Protein AF-A0AA41MU58-F1 (afdb_monomer)

Sequence (86 aa):
MIQLFAEHFFGGAEMITLTVMAYDHYVVICKPLHYSSIMNWRLCGILVEVAWTGGFLHSIILVLFTCQLPFCGPNVIDHFLCDLYP

Solvent-accessible surface area (backbone atoms only — not comparable to full-atom values): 5014 Å² total; per-residue (Å²): 102,69,64,65,41,50,55,40,25,51,54,37,25,48,54,43,47,51,50,50,53,51,49,49,53,49,42,46,72,76,38,55,90,52,32,73,77,62,70,33,75,67,51,54,52,50,52,52,50,48,20,50,52,49,7,50,51,52,23,49,51,54,50,50,52,61,69,67,50,84,75,88,66,85,94,70,83,88,65,93,80,71,84,80,72,138

Mean predicted aligned error: 10.77 Å

Foldseek 3Di:
DVVLLVVQLVVQLVVLVVVVVVVLVVCCVPPVPCSPVCDDPVVVVVSNVCS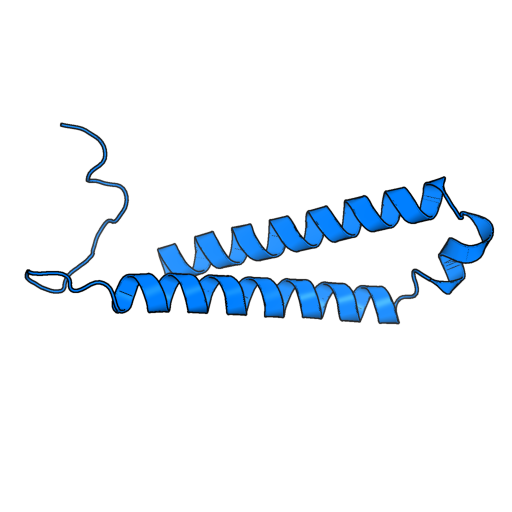NVRSNVRSVVVVVVVVPPDDDDDPDCPDPPPPPDD

Nearest PDB structures (foldseek):
  8uy0-assembly1_A  TM=8.200E-01  e=8.193E-04  synthetic construct
  8j46-assembly1_A  TM=8.870E-01  e=1.159E-01  Homo sapiens
  7xtb-assembly1_R  TM=8.060E-01  e=1.848E-01  Homo sapiens
  7ul3-assembly1_A  TM=8.483E-01  e=1.192E+00  Homo sapiens
  8yut-assembly1_R  TM=8.247E-01  e=1.792E+00  Homo sapiens

Structure (mmCIF, N/CA/C/O backbone):
data_AF-A0AA41MU58-F1
#
_entry.id   AF-A0AA41MU58-F1
#
loop_
_atom_site.group_PDB
_atom_site.id
_atom_site.type_symbol
_atom_site.label_atom_id
_atom_site.label_alt_id
_atom_site.label_comp_id
_atom_site.label_asym_id
_atom_site.label_entity_id
_atom_site.label_seq_id
_atom_site.pdbx_PDB_ins_code
_atom_site.Cartn_x
_atom_site.Cartn_y
_atom_site.Cartn_z
_atom_site.occupancy
_atom_site.B_iso_or_equiv
_atom_site.auth_seq_id
_atom_site.auth_comp_id
_atom_site.auth_asym_id
_atom_site.auth_atom_id
_atom_site.pdbx_PDB_model_num
ATOM 1 N N . MET A 1 1 ? 14.774 1.316 -14.464 1.00 61.62 1 MET A N 1
ATOM 2 C CA . MET A 1 1 ? 13.729 0.312 -14.130 1.00 61.62 1 MET A CA 1
ATOM 3 C C . MET A 1 1 ? 13.654 -0.022 -12.642 1.00 61.62 1 MET A C 1
ATOM 5 O O . MET A 1 1 ? 12.559 0.015 -12.105 1.00 61.62 1 MET A O 1
ATOM 9 N N . ILE A 1 2 ? 14.771 -0.318 -11.959 1.00 69.50 2 ILE A N 1
ATOM 10 C CA . ILE A 1 2 ? 14.755 -0.653 -10.516 1.00 69.50 2 ILE A CA 1
ATOM 11 C C . ILE A 1 2 ? 14.259 0.520 -9.653 1.00 69.50 2 ILE A C 1
ATOM 13 O O . ILE A 1 2 ? 13.481 0.294 -8.735 1.00 69.50 2 ILE A O 1
ATOM 17 N N . GLN A 1 3 ? 14.648 1.759 -9.979 1.00 72.88 3 GLN A N 1
ATOM 18 C CA . GLN A 1 3 ? 14.192 2.962 -9.270 1.00 72.88 3 GLN A CA 1
ATOM 19 C C . GLN A 1 3 ? 12.664 3.138 -9.359 1.00 72.88 3 GLN A C 1
ATOM 21 O O . GLN A 1 3 ? 12.005 3.100 -8.326 1.00 72.88 3 GLN A O 1
ATOM 26 N N . LEU A 1 4 ? 12.110 3.150 -10.582 1.00 72.94 4 LEU A N 1
ATOM 27 C CA . LEU A 1 4 ? 10.660 3.185 -10.841 1.00 72.94 4 LEU A CA 1
ATOM 28 C C . LEU A 1 4 ? 9.885 2.063 -10.154 1.00 72.94 4 LEU A C 1
ATOM 30 O O . LEU A 1 4 ? 8.779 2.271 -9.664 1.00 72.94 4 LEU A O 1
ATOM 34 N N . PHE A 1 5 ? 10.452 0.863 -10.121 1.00 73.62 5 PHE A N 1
ATOM 35 C CA . PHE A 1 5 ? 9.835 -0.249 -9.419 1.00 73.62 5 PHE A CA 1
ATOM 36 C C . PHE A 1 5 ? 9.818 -0.015 -7.902 1.00 73.62 5 PHE A C 1
ATOM 38 O O . PHE A 1 5 ? 8.788 -0.232 -7.267 1.00 73.62 5 PHE A O 1
ATOM 45 N N . ALA A 1 6 ? 10.931 0.454 -7.330 1.00 76.19 6 ALA A N 1
ATOM 46 C CA . ALA A 1 6 ? 11.066 0.702 -5.899 1.00 76.19 6 ALA A CA 1
ATOM 47 C C . ALA A 1 6 ? 10.169 1.851 -5.412 1.00 76.19 6 ALA A C 1
ATOM 49 O O . ALA A 1 6 ? 9.512 1.696 -4.387 1.00 76.19 6 ALA A O 1
ATOM 50 N N . GLU A 1 7 ? 10.086 2.963 -6.147 1.00 79.75 7 GLU A N 1
ATOM 51 C CA . GLU A 1 7 ? 9.228 4.104 -5.787 1.00 79.75 7 GLU A CA 1
ATOM 52 C C . GLU A 1 7 ? 7.734 3.742 -5.836 1.00 79.75 7 GLU A C 1
ATOM 54 O O . GLU A 1 7 ? 7.003 4.025 -4.888 1.00 79.75 7 GLU A O 1
ATOM 59 N N . HIS A 1 8 ? 7.282 3.020 -6.870 1.00 80.81 8 HIS A N 1
ATOM 60 C CA . HIS A 1 8 ? 5.892 2.558 -6.954 1.00 80.81 8 HIS A CA 1
ATOM 61 C C . HIS A 1 8 ? 5.576 1.476 -5.923 1.00 80.81 8 HIS A C 1
ATOM 63 O O . HIS A 1 8 ? 4.456 1.419 -5.414 1.00 80.81 8 HIS A O 1
ATOM 69 N N . PHE A 1 9 ? 6.555 0.624 -5.606 1.00 80.38 9 PHE A N 1
ATOM 70 C CA . PHE A 1 9 ? 6.387 -0.431 -4.614 1.00 80.38 9 PHE A CA 1
ATOM 71 C C . PHE A 1 9 ? 6.239 0.161 -3.220 1.00 80.38 9 PHE A C 1
ATOM 73 O O . PHE A 1 9 ? 5.306 -0.189 -2.499 1.00 80.38 9 PHE A O 1
ATOM 80 N N . PHE A 1 10 ? 7.126 1.095 -2.876 1.00 80.19 10 PHE A N 1
ATOM 81 C CA . PHE A 1 10 ? 7.092 1.788 -1.602 1.00 80.19 10 PHE A CA 1
ATOM 82 C C . PHE A 1 10 ? 5.804 2.607 -1.469 1.00 80.19 10 PHE A C 1
ATOM 84 O O . PHE A 1 10 ? 5.051 2.384 -0.527 1.00 80.19 10 PHE A O 1
ATOM 91 N N . GLY A 1 11 ? 5.457 3.413 -2.479 1.00 84.06 11 GLY A N 1
ATOM 92 C CA . GLY A 1 11 ? 4.210 4.181 -2.473 1.00 84.06 11 GLY A CA 1
ATOM 93 C C . GLY A 1 11 ? 2.953 3.303 -2.407 1.00 84.06 11 GLY A C 1
ATOM 94 O O . GLY A 1 11 ? 2.017 3.608 -1.671 1.00 84.06 11 GLY A O 1
ATOM 95 N N . GLY A 1 12 ? 2.920 2.172 -3.121 1.00 83.88 12 GLY A N 1
ATOM 96 C CA . GLY A 1 12 ? 1.804 1.224 -3.069 1.00 83.88 12 GLY A CA 1
ATOM 97 C C . GLY A 1 12 ? 1.648 0.557 -1.700 1.00 83.88 12 GLY A C 1
ATOM 98 O O . GLY A 1 12 ? 0.540 0.489 -1.164 1.00 83.88 12 GLY A O 1
ATOM 99 N N . ALA A 1 13 ? 2.755 0.103 -1.109 1.00 84.69 13 ALA A N 1
ATOM 100 C CA . ALA A 1 13 ? 2.759 -0.503 0.219 1.00 84.69 13 ALA A CA 1
ATOM 101 C C . ALA A 1 13 ? 2.351 0.503 1.311 1.00 84.69 13 ALA A C 1
ATOM 103 O O . ALA A 1 13 ? 1.572 0.158 2.206 1.00 84.69 13 ALA A O 1
ATOM 104 N N . GLU A 1 14 ? 2.816 1.753 1.218 1.00 85.50 14 GLU A N 1
ATOM 105 C CA . GLU A 1 14 ? 2.435 2.841 2.124 1.00 85.50 14 GLU A CA 1
ATOM 106 C C . GLU A 1 14 ? 0.934 3.137 2.047 1.00 85.50 14 GLU A C 1
ATOM 108 O O . GLU A 1 14 ? 0.265 3.183 3.078 1.00 85.50 14 GLU A O 1
ATOM 113 N N . MET A 1 15 ? 0.374 3.257 0.840 1.00 85.19 15 MET A N 1
ATOM 114 C CA . MET A 1 15 ? -1.057 3.512 0.632 1.00 85.19 15 MET A CA 1
ATOM 115 C C . MET A 1 15 ? -1.945 2.412 1.228 1.00 85.19 15 MET A C 1
ATOM 117 O O . MET A 1 15 ? -2.948 2.705 1.890 1.00 85.19 15 MET A O 1
ATOM 121 N N . ILE A 1 16 ? -1.580 1.141 1.030 1.00 84.56 16 ILE A N 1
ATOM 122 C CA . ILE A 1 16 ? -2.333 0.014 1.597 1.00 84.56 16 ILE A CA 1
ATOM 123 C C . ILE A 1 16 ? -2.215 0.021 3.124 1.00 84.56 16 ILE A C 1
ATOM 125 O O . ILE A 1 16 ? -3.227 -0.093 3.813 1.00 84.56 16 IL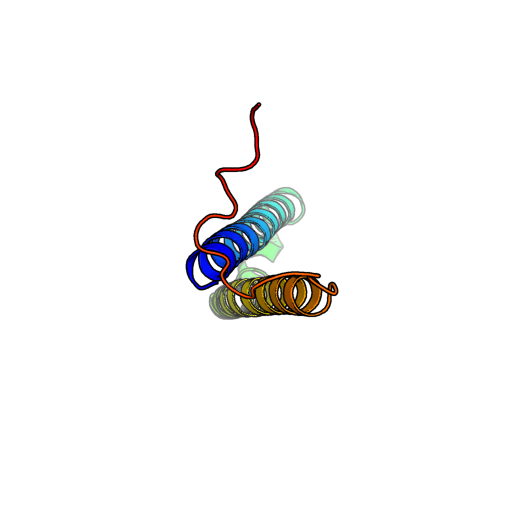E A O 1
ATOM 129 N N . THR A 1 17 ? -1.014 0.241 3.661 1.00 85.06 17 THR A N 1
ATOM 130 C CA . THR A 1 17 ? -0.785 0.314 5.113 1.00 85.06 17 THR A CA 1
ATOM 131 C C . THR A 1 17 ? -1.587 1.449 5.753 1.00 85.06 17 THR A C 1
ATOM 133 O O . THR A 1 17 ? -2.256 1.235 6.762 1.00 85.06 17 THR A O 1
ATOM 136 N N . LEU A 1 18 ? -1.604 2.639 5.146 1.00 88.00 18 LEU A N 1
ATOM 137 C CA . LEU A 1 18 ? -2.398 3.780 5.614 1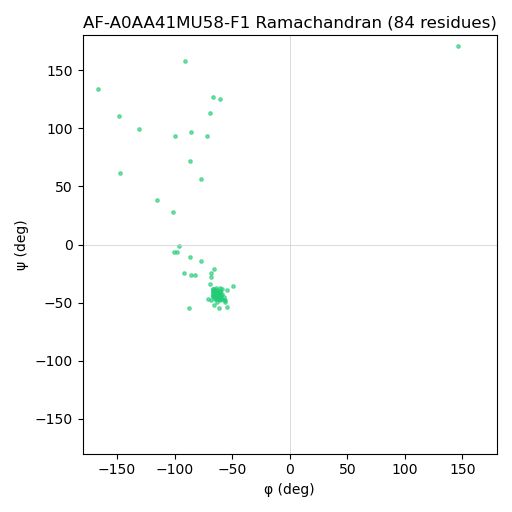.00 88.00 18 LEU A CA 1
ATOM 138 C C . LEU A 1 18 ? -3.899 3.480 5.596 1.00 88.00 18 LEU A C 1
ATOM 140 O O . LEU A 1 18 ? -4.604 3.813 6.547 1.00 88.00 18 LEU A O 1
ATOM 144 N N . THR A 1 19 ? -4.385 2.806 4.552 1.00 87.69 19 THR A N 1
ATOM 145 C CA . THR A 1 19 ? -5.791 2.381 4.458 1.00 87.69 19 THR A CA 1
ATOM 146 C C . THR A 1 19 ? -6.144 1.401 5.575 1.00 87.69 19 THR A C 1
ATOM 148 O O . THR A 1 19 ? -7.195 1.527 6.201 1.00 87.69 19 THR A O 1
ATOM 151 N N . VAL A 1 20 ? -5.250 0.455 5.870 1.00 86.62 20 VAL A N 1
ATOM 152 C CA . VAL A 1 20 ? -5.410 -0.490 6.980 1.00 86.62 20 VAL A CA 1
ATOM 153 C C . VAL A 1 20 ? -5.421 0.233 8.328 1.00 86.62 20 VAL A C 1
ATOM 155 O O . VAL A 1 20 ? -6.289 -0.055 9.146 1.00 86.62 20 VAL A O 1
ATOM 158 N N . MET A 1 21 ? -4.531 1.204 8.556 1.00 87.75 21 MET A N 1
ATOM 159 C CA . MET A 1 21 ? -4.533 2.011 9.786 1.00 87.75 21 MET A CA 1
ATOM 160 C C . MET A 1 21 ? -5.806 2.861 9.926 1.00 87.75 21 MET A C 1
ATOM 162 O O . MET A 1 21 ? -6.350 2.997 11.020 1.00 87.75 21 MET A O 1
ATOM 166 N N . ALA A 1 22 ? -6.326 3.405 8.824 1.00 89.06 22 ALA A N 1
ATOM 167 C CA . ALA A 1 22 ? -7.599 4.121 8.828 1.00 89.06 22 ALA A CA 1
ATOM 168 C C . ALA A 1 22 ? -8.780 3.183 9.133 1.00 89.06 22 ALA A C 1
ATOM 170 O O . ALA A 1 22 ? -9.683 3.545 9.891 1.00 89.06 22 ALA A O 1
ATOM 171 N N . TYR A 1 23 ? -8.761 1.966 8.580 1.00 84.81 23 TYR A N 1
ATOM 172 C CA . TYR A 1 23 ? -9.754 0.936 8.872 1.00 84.81 23 TYR A CA 1
ATOM 173 C C . TYR A 1 23 ? -9.702 0.497 10.339 1.00 84.81 23 TYR A C 1
ATOM 175 O O . TYR A 1 23 ? -10.743 0.396 10.985 1.00 84.81 23 TYR A O 1
ATOM 183 N N . ASP A 1 24 ? -8.503 0.297 10.884 1.00 84.69 24 ASP A N 1
ATOM 184 C CA . ASP A 1 24 ? -8.280 -0.006 12.297 1.00 84.69 24 ASP A CA 1
ATOM 185 C C . ASP A 1 24 ? -8.931 1.049 13.203 1.00 84.69 24 ASP A C 1
ATOM 187 O O . ASP A 1 24 ? -9.805 0.722 14.011 1.00 84.69 24 ASP A O 1
ATOM 191 N N . HIS A 1 25 ? -8.614 2.329 12.982 1.00 86.19 25 HIS A N 1
ATOM 192 C CA . HIS A 1 25 ? -9.221 3.439 13.718 1.00 86.19 25 HIS A CA 1
ATOM 193 C C . HIS A 1 25 ? -10.748 3.493 13.571 1.00 86.19 25 HIS A C 1
ATOM 195 O O . HIS A 1 25 ? -11.451 3.762 14.548 1.00 86.19 25 HIS A O 1
ATOM 201 N N . TYR A 1 26 ? -11.291 3.204 12.386 1.00 85.19 26 TYR A N 1
ATOM 202 C CA . TYR A 1 26 ? -12.739 3.125 12.190 1.00 85.19 26 TYR A CA 1
ATOM 203 C C . TYR A 1 26 ? -13.375 2.013 13.041 1.00 85.19 26 TYR A C 1
ATOM 205 O O . TYR A 1 26 ? -14.396 2.235 13.698 1.00 85.19 26 TYR A O 1
ATOM 213 N N . VAL A 1 27 ? -12.765 0.825 13.082 1.00 82.75 27 VAL A N 1
ATOM 214 C CA . VAL A 1 27 ? -13.269 -0.308 13.874 1.00 82.75 27 VAL A CA 1
ATOM 215 C C . VAL A 1 27 ? -13.182 -0.017 15.373 1.00 82.75 27 VAL A C 1
ATOM 217 O O . VAL A 1 27 ? -14.129 -0.340 16.096 1.00 82.75 27 VAL A O 1
ATOM 220 N N . VAL A 1 28 ? -12.113 0.642 15.838 1.00 84.94 28 VAL A N 1
ATOM 221 C CA . VAL A 1 28 ? -11.988 1.102 17.235 1.00 84.94 28 VAL A CA 1
ATOM 222 C C . VAL A 1 28 ? -13.163 2.001 17.622 1.00 84.94 28 VAL A C 1
ATOM 224 O O . VAL A 1 28 ? -13.779 1.786 18.665 1.00 84.94 28 VAL A O 1
ATOM 227 N N . ILE A 1 29 ? -13.504 2.981 16.779 1.00 85.81 29 ILE A N 1
ATOM 228 C CA . ILE A 1 29 ? -14.561 3.962 17.067 1.00 85.81 29 ILE A CA 1
ATOM 229 C C . ILE A 1 29 ? -15.947 3.312 17.006 1.00 85.81 29 ILE A C 1
ATOM 231 O O . ILE A 1 29 ? -16.775 3.511 17.896 1.00 85.81 29 ILE A O 1
ATOM 235 N N . CYS A 1 30 ? -16.224 2.525 15.966 1.00 84.06 30 CYS A N 1
ATOM 236 C CA . CYS A 1 30 ? -17.561 1.983 15.738 1.00 84.06 30 CYS A CA 1
ATOM 237 C C . CYS A 1 30 ? -17.869 0.723 16.563 1.00 84.06 30 CYS A C 1
ATOM 239 O O . CYS A 1 30 ? -19.046 0.437 16.805 1.00 84.06 30 CYS A O 1
ATOM 241 N N . LYS A 1 31 ? -16.856 -0.065 16.962 1.00 78.25 31 LYS A N 1
ATOM 242 C CA . LYS A 1 31 ? -17.022 -1.374 17.628 1.00 78.25 31 LYS A CA 1
ATOM 243 C C . LYS A 1 31 ? -15.896 -1.691 18.642 1.00 78.25 31 LYS A C 1
ATOM 245 O O . LYS A 1 31 ? -15.259 -2.744 18.537 1.00 78.25 31 LYS A O 1
ATOM 250 N N . PRO A 1 32 ? -15.713 -0.883 19.703 1.00 75.12 32 PRO A N 1
ATOM 251 C CA . PRO A 1 32 ? -14.606 -1.044 20.655 1.00 75.12 32 PRO A CA 1
ATOM 252 C C . PRO A 1 32 ? -14.601 -2.401 21.386 1.00 75.12 32 PRO A C 1
ATOM 254 O O . PRO A 1 32 ? -13.547 -2.999 21.576 1.00 75.12 32 PRO A O 1
ATOM 257 N N . LEU A 1 33 ? -15.775 -2.945 21.736 1.00 76.19 33 LEU A N 1
ATOM 258 C CA . LEU A 1 33 ? -15.897 -4.241 22.431 1.00 76.19 33 LEU A CA 1
ATOM 259 C C . LEU A 1 33 ? -15.492 -5.452 21.578 1.00 76.19 33 LEU A C 1
ATOM 261 O O . LEU A 1 33 ? -15.126 -6.487 22.126 1.00 76.19 33 LEU A O 1
ATOM 265 N N . HIS A 1 34 ? -15.558 -5.340 20.250 1.00 77.00 34 HIS A N 1
ATOM 266 C CA . HIS A 1 34 ? -15.206 -6.428 19.333 1.00 77.00 34 HIS A CA 1
ATOM 267 C C . HIS A 1 34 ? -13.805 -6.260 18.733 1.00 77.00 34 HIS A C 1
ATOM 269 O O . HIS A 1 34 ? -13.308 -7.169 18.070 1.00 77.00 34 HIS A O 1
ATOM 275 N N . TYR A 1 35 ? -13.151 -5.126 18.998 1.00 73.38 35 TYR A N 1
ATOM 276 C CA . TYR A 1 35 ? -11.849 -4.778 18.446 1.00 73.38 35 TYR A CA 1
ATOM 277 C C . TYR A 1 35 ? -10.783 -5.834 18.749 1.00 73.38 35 TYR A C 1
ATOM 279 O O . TYR A 1 35 ? -10.152 -6.339 17.830 1.00 73.38 35 TYR A O 1
ATOM 287 N N . SER A 1 36 ? -10.653 -6.263 20.009 1.00 71.19 36 SER A N 1
ATOM 288 C CA . SER A 1 36 ? -9.646 -7.265 20.396 1.00 71.19 36 SER A CA 1
ATOM 289 C C . SER A 1 36 ? -9.886 -8.652 19.782 1.00 71.19 36 SER A C 1
ATOM 291 O O . SER A 1 36 ? -8.955 -9.451 19.713 1.00 71.19 36 SER A O 1
ATOM 293 N N . SER A 1 37 ? -11.116 -8.956 19.350 1.00 73.44 37 SER A N 1
ATOM 294 C CA . SER A 1 37 ? -11.424 -10.195 18.627 1.00 73.44 37 SER A CA 1
ATOM 295 C C . SER A 1 37 ? -11.172 -10.070 17.123 1.00 73.44 37 SER A C 1
ATOM 297 O O . SER A 1 37 ? -10.951 -11.087 16.468 1.00 73.44 37 SER A O 1
ATOM 299 N N . ILE A 1 38 ? -11.246 -8.854 16.574 1.00 70.88 38 ILE A N 1
ATOM 300 C CA . ILE A 1 38 ? -11.052 -8.569 15.150 1.00 70.88 38 ILE A CA 1
ATOM 301 C C . ILE A 1 38 ? -9.559 -8.347 14.873 1.00 70.88 38 ILE A C 1
ATOM 303 O O . ILE A 1 38 ? -8.975 -9.058 14.062 1.00 70.88 38 ILE A O 1
ATOM 307 N N . MET A 1 39 ? -8.914 -7.428 15.593 1.00 74.12 39 MET A N 1
ATOM 308 C CA . MET A 1 39 ? -7.504 -7.073 15.427 1.00 74.12 39 MET A CA 1
ATOM 309 C C . MET A 1 39 ? -6.589 -7.994 16.247 1.00 74.12 39 MET A C 1
ATOM 311 O O . MET A 1 39 ? -6.024 -7.617 17.270 1.00 74.12 39 MET A O 1
ATOM 315 N N . ASN A 1 40 ? -6.465 -9.247 15.806 1.00 82.44 40 ASN A N 1
ATOM 316 C CA . ASN A 1 40 ? -5.529 -10.213 16.386 1.00 82.44 40 ASN A CA 1
ATOM 317 C C . ASN A 1 40 ? -4.169 -10.171 15.658 1.00 82.44 40 ASN A C 1
ATOM 319 O O . ASN A 1 40 ? -4.100 -9.823 14.481 1.00 82.44 40 ASN A O 1
ATOM 323 N N . TRP A 1 41 ? -3.096 -10.630 16.309 1.00 79.88 41 TRP A N 1
ATOM 324 C CA . TRP A 1 41 ? -1.748 -10.764 15.731 1.00 79.88 41 TRP A CA 1
ATOM 325 C C . TRP A 1 41 ? -1.733 -11.485 14.378 1.00 79.88 41 TRP A C 1
ATOM 327 O O . TRP A 1 41 ? -0.982 -11.112 13.481 1.00 79.88 41 TRP A O 1
ATOM 337 N N . ARG A 1 42 ? -2.605 -12.487 14.204 1.00 84.25 42 ARG A N 1
ATOM 338 C CA . ARG A 1 42 ? -2.781 -13.186 12.922 1.00 84.25 42 ARG A CA 1
ATOM 339 C C . ARG A 1 42 ? -3.317 -12.268 11.825 1.00 84.25 42 ARG A C 1
ATOM 341 O O . ARG A 1 42 ? -2.813 -12.320 10.712 1.00 84.25 42 ARG A O 1
ATOM 348 N N . LEU A 1 43 ? -4.313 -11.433 12.134 1.00 80.25 43 LEU A N 1
ATOM 349 C CA . LEU A 1 43 ? -4.870 -10.486 11.170 1.00 80.25 43 LEU A CA 1
ATOM 350 C C . LEU A 1 43 ? -3.831 -9.420 10.813 1.00 80.25 43 LEU A C 1
ATOM 352 O O . LEU A 1 43 ? -3.667 -9.124 9.640 1.00 80.25 43 LEU A O 1
ATOM 356 N N . CYS A 1 44 ? -3.075 -8.920 11.794 1.00 82.88 44 CYS A N 1
ATOM 357 C CA . CYS A 1 44 ? -1.970 -7.993 11.550 1.00 82.88 44 CYS A CA 1
ATOM 358 C C . CYS A 1 44 ? -0.929 -8.591 10.584 1.00 82.88 44 CYS A C 1
ATOM 360 O O . CYS A 1 44 ? -0.559 -7.948 9.605 1.00 82.88 44 CYS A O 1
ATOM 362 N N . GLY A 1 45 ? -0.540 -9.857 10.780 1.00 85.75 45 GLY A N 1
ATOM 363 C CA . GLY A 1 45 ? 0.343 -10.568 9.847 1.00 85.75 45 GLY A CA 1
ATOM 364 C C . GLY A 1 45 ? -0.231 -10.670 8.429 1.00 85.75 45 GLY A C 1
ATOM 365 O O . GLY A 1 45 ? 0.463 -10.347 7.468 1.00 85.75 45 GLY A O 1
ATOM 366 N N . ILE A 1 46 ? -1.512 -11.036 8.301 1.00 86.69 46 ILE A N 1
ATOM 367 C CA . ILE A 1 46 ? -2.206 -11.104 7.002 1.00 86.69 46 ILE A CA 1
ATOM 368 C C . ILE A 1 46 ? -2.254 -9.724 6.334 1.00 86.69 46 ILE A C 1
ATOM 370 O O . ILE A 1 46 ? -2.022 -9.613 5.137 1.00 86.69 46 ILE A O 1
ATOM 374 N N . LEU A 1 47 ? -2.528 -8.660 7.089 1.00 85.12 47 LEU A N 1
ATOM 375 C CA . LEU A 1 47 ? -2.605 -7.297 6.560 1.00 85.12 47 LEU A CA 1
ATOM 376 C C . LEU A 1 47 ? -1.249 -6.814 6.031 1.00 85.12 47 LEU A C 1
ATOM 378 O O . LEU A 1 47 ? -1.202 -6.193 4.972 1.00 85.12 47 LEU A O 1
ATOM 382 N N . VAL A 1 48 ? -0.151 -7.144 6.718 1.00 86.00 48 VAL A N 1
ATOM 383 C CA . VAL A 1 48 ? 1.216 -6.853 6.251 1.00 86.00 48 VAL A CA 1
ATOM 384 C C . VAL A 1 48 ? 1.537 -7.633 4.975 1.00 86.00 48 VAL A C 1
ATOM 386 O O . VAL A 1 48 ? 2.073 -7.067 4.023 1.00 86.00 48 VAL A O 1
ATOM 389 N N . GLU A 1 49 ? 1.170 -8.914 4.916 1.00 87.88 49 GLU A N 1
ATOM 390 C CA . GLU A 1 49 ? 1.369 -9.745 3.725 1.00 87.88 49 GLU A CA 1
ATOM 391 C C . GLU A 1 49 ? 0.555 -9.226 2.528 1.00 87.88 49 GLU A C 1
ATOM 393 O O . GLU A 1 49 ? 1.064 -9.148 1.408 1.00 87.88 49 GLU A O 1
ATOM 398 N N . VAL A 1 50 ? -0.683 -8.783 2.759 1.00 86.44 50 VAL A N 1
ATOM 399 C CA . VAL A 1 50 ? -1.538 -8.154 1.741 1.00 86.44 50 VAL A CA 1
ATOM 400 C C . VAL A 1 50 ? -0.973 -6.808 1.286 1.00 86.44 50 VAL A C 1
ATOM 402 O O . VAL A 1 50 ? -0.975 -6.529 0.090 1.00 86.44 50 VAL A O 1
ATOM 405 N N . ALA A 1 51 ? -0.449 -5.980 2.194 1.00 87.19 51 ALA A N 1
ATOM 406 C CA . ALA A 1 51 ? 0.189 -4.716 1.828 1.00 87.19 51 ALA A CA 1
ATOM 407 C C . ALA A 1 51 ? 1.426 -4.941 0.948 1.00 87.19 51 ALA A C 1
ATOM 409 O O . ALA A 1 51 ? 1.596 -4.273 -0.073 1.00 87.19 51 ALA A O 1
ATOM 410 N N . TRP A 1 52 ? 2.244 -5.935 1.298 1.00 85.12 52 TRP A N 1
ATOM 411 C CA . TRP A 1 52 ? 3.426 -6.307 0.528 1.00 85.12 52 TRP A CA 1
ATOM 412 C C . TRP A 1 52 ? 3.065 -6.862 -0.854 1.00 85.12 52 TRP A C 1
ATOM 414 O O . TRP A 1 52 ? 3.558 -6.384 -1.876 1.00 85.12 52 TRP A O 1
ATOM 424 N N . THR A 1 53 ? 2.178 -7.857 -0.907 1.00 87.19 53 THR A N 1
ATOM 425 C CA . THR A 1 53 ? 1.762 -8.498 -2.165 1.00 87.19 53 THR A CA 1
ATOM 426 C C . THR A 1 53 ? 0.973 -7.545 -3.061 1.00 87.19 53 THR A C 1
ATOM 428 O O . THR A 1 53 ? 1.195 -7.525 -4.270 1.00 87.19 53 THR A O 1
ATOM 431 N N . GLY A 1 54 ? 0.115 -6.701 -2.486 1.00 86.81 54 GLY A N 1
ATOM 432 C CA . GLY A 1 54 ? -0.628 -5.665 -3.198 1.00 86.81 54 GLY A CA 1
ATOM 433 C C . GLY A 1 54 ? 0.284 -4.594 -3.796 1.00 86.81 54 GLY A C 1
ATOM 434 O O . GLY A 1 54 ? 0.161 -4.291 -4.983 1.00 86.81 54 GLY A O 1
ATOM 435 N N . GLY A 1 55 ? 1.249 -4.081 -3.022 1.00 83.50 55 GLY A N 1
ATOM 436 C CA . GLY A 1 55 ? 2.263 -3.148 -3.524 1.00 83.50 55 GLY A CA 1
ATOM 437 C C . GLY A 1 55 ? 3.108 -3.763 -4.643 1.00 83.50 55 GLY A C 1
ATOM 438 O O . GLY A 1 55 ? 3.348 -3.125 -5.665 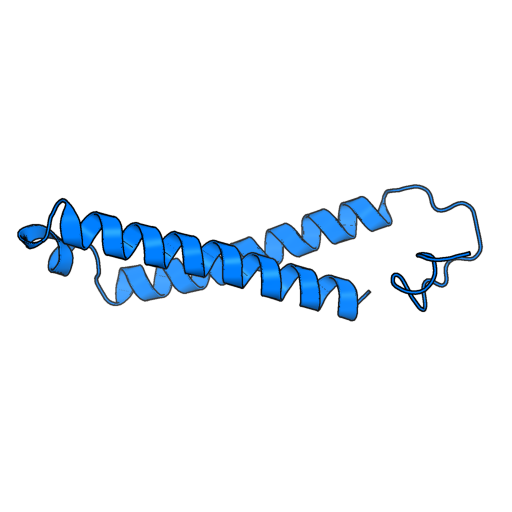1.00 83.50 55 GLY A O 1
ATOM 439 N N . PHE A 1 56 ? 3.486 -5.037 -4.504 1.00 82.38 56 PHE A N 1
ATOM 440 C CA . PHE A 1 56 ? 4.251 -5.767 -5.517 1.00 82.38 56 PHE A CA 1
ATOM 441 C C . PHE A 1 56 ? 3.472 -5.946 -6.826 1.00 82.38 56 PHE A C 1
ATOM 443 O O . PHE A 1 56 ? 3.997 -5.663 -7.904 1.00 82.38 56 PHE A O 1
ATOM 450 N N . LEU A 1 57 ? 2.208 -6.371 -6.740 1.00 84.88 57 LEU A N 1
ATOM 451 C CA . LEU A 1 57 ? 1.331 -6.525 -7.902 1.00 84.88 57 LEU A CA 1
ATOM 452 C C . LEU A 1 57 ? 1.089 -5.185 -8.602 1.00 84.88 57 LEU A C 1
ATOM 454 O O . LEU A 1 57 ? 1.184 -5.118 -9.826 1.00 84.88 57 LEU A O 1
ATOM 458 N N . HIS A 1 58 ? 0.833 -4.118 -7.841 1.00 84.31 58 HIS A N 1
ATOM 459 C CA . HIS A 1 58 ? 0.639 -2.774 -8.383 1.00 84.31 58 HIS A CA 1
ATOM 460 C C . HIS A 1 58 ? 1.872 -2.292 -9.161 1.00 84.31 58 HIS A C 1
ATOM 462 O O . HIS A 1 58 ? 1.748 -1.858 -10.309 1.00 84.31 58 HIS A O 1
ATOM 468 N N . SER A 1 59 ? 3.069 -2.459 -8.592 1.00 79.81 59 SER A N 1
ATOM 469 C CA . SER A 1 59 ? 4.323 -2.114 -9.268 1.00 79.81 59 SER A CA 1
ATOM 470 C C . SER A 1 59 ? 4.576 -2.947 -10.516 1.00 79.81 59 SER A C 1
ATOM 472 O O . SER A 1 59 ? 4.985 -2.398 -11.535 1.00 79.81 59 SER A O 1
ATOM 474 N N . ILE A 1 60 ? 4.320 -4.260 -10.476 1.00 78.75 60 ILE A N 1
ATOM 475 C CA . ILE A 1 60 ? 4.475 -5.126 -11.653 1.00 78.75 60 ILE A CA 1
ATOM 476 C C . ILE A 1 60 ? 3.538 -4.691 -12.771 1.00 78.75 60 ILE A C 1
ATOM 478 O O . ILE A 1 60 ? 3.977 -4.585 -13.913 1.00 78.75 60 ILE A O 1
ATOM 482 N N . ILE A 1 61 ? 2.267 -4.432 -12.462 1.00 79.88 61 ILE A N 1
ATOM 483 C CA . ILE A 1 61 ? 1.281 -4.018 -13.462 1.00 79.88 61 ILE A CA 1
ATOM 484 C C . ILE A 1 61 ? 1.725 -2.704 -14.108 1.00 79.88 61 ILE A C 1
ATOM 486 O O . ILE A 1 61 ? 1.781 -2.628 -15.332 1.00 79.88 61 ILE A O 1
ATOM 490 N N . LEU A 1 62 ? 2.117 -1.704 -13.316 1.00 76.50 62 LEU A N 1
ATOM 491 C CA . LEU A 1 62 ? 2.577 -0.413 -13.834 1.00 76.50 62 LEU A CA 1
ATOM 492 C C . LEU A 1 62 ? 3.849 -0.529 -14.681 1.00 76.50 62 LEU A C 1
ATOM 494 O O . LEU A 1 62 ? 3.932 0.075 -15.751 1.00 76.50 62 LEU A O 1
ATOM 498 N N . VAL A 1 63 ? 4.817 -1.344 -14.258 1.00 72.62 63 VAL A N 1
ATOM 499 C CA . VAL A 1 63 ? 6.039 -1.602 -15.033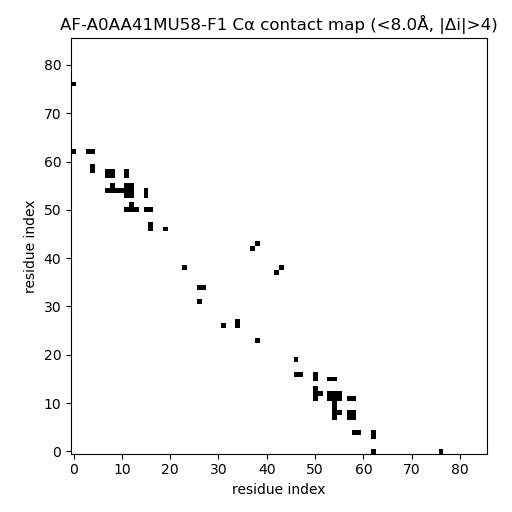 1.00 72.62 63 VAL A CA 1
ATOM 500 C C . VAL A 1 63 ? 5.728 -2.353 -16.329 1.00 72.62 63 VAL A C 1
ATOM 502 O O . VAL A 1 63 ? 6.246 -1.976 -17.376 1.00 72.62 63 VAL A O 1
ATOM 505 N N . LEU A 1 64 ? 4.865 -3.373 -16.300 1.00 72.31 64 LEU A N 1
ATOM 506 C CA . LEU A 1 64 ? 4.451 -4.109 -17.497 1.00 72.31 64 LEU A CA 1
ATOM 507 C C . LEU A 1 64 ? 3.712 -3.206 -18.481 1.00 72.31 64 LEU A C 1
ATOM 509 O O . LEU A 1 64 ? 4.036 -3.229 -19.664 1.00 72.31 64 LEU A O 1
ATOM 513 N N . PHE A 1 65 ? 2.773 -2.387 -18.002 1.00 71.56 65 PHE A N 1
ATOM 514 C CA . PHE A 1 65 ? 2.097 -1.394 -18.834 1.00 71.56 65 PHE A CA 1
ATOM 515 C C . PHE A 1 65 ? 3.110 -0.447 -19.474 1.00 71.56 65 PHE A C 1
ATOM 517 O O . PHE A 1 65 ? 3.086 -0.282 -20.689 1.00 71.56 65 PHE A O 1
ATOM 524 N N . THR A 1 66 ? 4.050 0.086 -18.688 1.00 67.38 66 THR A N 1
ATOM 525 C CA . THR A 1 66 ? 5.117 0.966 -19.188 1.00 67.38 66 THR A CA 1
ATOM 526 C C . THR A 1 66 ? 5.970 0.265 -20.252 1.00 67.38 66 THR A C 1
ATOM 528 O O . THR A 1 66 ? 6.242 0.855 -21.288 1.00 67.38 66 THR A O 1
ATOM 531 N N . CYS A 1 67 ? 6.332 -1.008 -20.064 1.00 64.81 67 CYS A N 1
ATOM 532 C CA . CYS A 1 67 ? 7.070 -1.801 -21.056 1.00 64.81 67 CYS A CA 1
ATOM 533 C C . CYS A 1 67 ? 6.262 -2.140 -22.320 1.00 64.81 67 CYS A C 1
ATOM 535 O O . CYS A 1 67 ? 6.859 -2.373 -23.368 1.00 64.81 67 CYS A O 1
ATOM 537 N N . GLN A 1 68 ? 4.931 -2.239 -22.227 1.00 59.75 68 GLN A N 1
ATOM 538 C CA . GLN A 1 68 ? 4.057 -2.568 -23.359 1.00 59.75 68 GLN A CA 1
ATOM 539 C C . GLN A 1 68 ? 3.638 -1.351 -24.191 1.00 59.75 68 GLN A C 1
ATOM 541 O O . GLN A 1 68 ? 3.112 -1.528 -25.292 1.00 59.75 68 GLN A O 1
ATOM 546 N N . LEU A 1 69 ? 3.890 -0.124 -23.723 1.00 56.53 69 LEU A N 1
ATOM 547 C CA . LEU A 1 69 ? 3.806 1.052 -24.585 1.00 56.53 69 LEU A CA 1
ATOM 548 C C . LEU A 1 69 ? 4.930 0.978 -25.641 1.00 56.53 69 LEU A C 1
ATOM 550 O O . LEU A 1 69 ? 6.094 0.793 -25.280 1.00 56.53 69 LEU A O 1
ATOM 554 N N . PRO A 1 70 ? 4.619 1.096 -26.947 1.00 49.56 70 PRO A N 1
ATOM 555 C CA . PRO A 1 70 ? 5.614 0.987 -28.002 1.00 49.56 70 PRO A CA 1
ATOM 556 C C . PRO A 1 70 ? 6.500 2.235 -27.979 1.00 49.56 70 PRO A C 1
ATOM 558 O O . PRO A 1 70 ? 6.176 3.258 -28.580 1.00 49.56 70 PRO A O 1
ATOM 561 N N . PHE A 1 71 ? 7.627 2.165 -27.275 1.00 53.16 71 PHE A N 1
ATOM 562 C CA . PHE A 1 71 ? 8.659 3.189 -27.374 1.00 53.16 71 PHE A CA 1
ATOM 563 C C . PHE A 1 71 ? 9.308 3.105 -28.762 1.00 53.16 71 PHE A C 1
ATOM 565 O O . PHE A 1 71 ? 9.957 2.123 -29.119 1.00 53.16 71 PHE A O 1
ATOM 572 N N . CYS A 1 72 ? 9.096 4.140 -29.572 1.00 47.00 72 CYS A N 1
ATOM 573 C CA . CYS A 1 72 ? 9.748 4.322 -30.863 1.00 47.00 72 CYS A CA 1
ATOM 574 C C . CYS A 1 72 ? 11.100 5.020 -30.626 1.00 47.00 72 CYS A C 1
ATOM 576 O O . CYS A 1 72 ? 11.132 6.235 -30.456 1.00 47.00 72 CYS A O 1
ATOM 578 N N . GLY A 1 73 ? 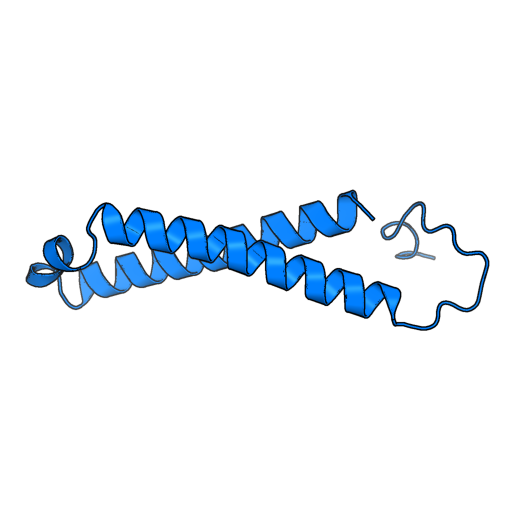12.211 4.278 -30.552 1.00 53.47 73 GLY A N 1
ATOM 579 C CA . GLY A 1 73 ? 13.553 4.865 -30.373 1.00 53.47 73 GLY A CA 1
ATOM 580 C C . GLY A 1 73 ? 14.512 4.014 -29.531 1.00 53.47 73 GLY A C 1
ATOM 581 O O . GLY A 1 73 ? 14.085 3.005 -28.974 1.00 53.47 73 GLY A O 1
ATOM 582 N N . PRO A 1 74 ? 15.816 4.363 -29.467 1.00 44.12 74 PRO A N 1
ATOM 583 C CA . PRO A 1 74 ? 16.849 3.523 -28.871 1.00 44.12 74 PRO A CA 1
ATOM 584 C C . PRO A 1 74 ? 16.534 3.284 -27.395 1.00 44.12 74 PRO A C 1
ATOM 586 O O . PRO A 1 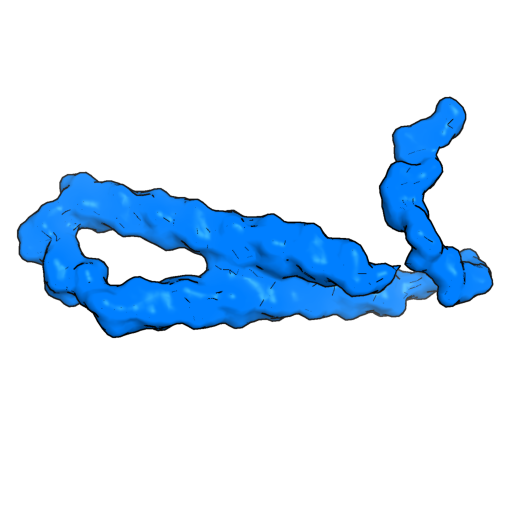74 ? 16.305 4.204 -26.618 1.00 44.12 74 PRO A O 1
ATOM 589 N N . ASN A 1 75 ? 16.490 2.007 -27.049 1.00 46.00 75 ASN A N 1
ATOM 590 C CA . ASN A 1 75 ? 15.871 1.432 -25.864 1.00 46.00 75 ASN A CA 1
ATOM 591 C C . ASN A 1 75 ? 16.726 1.643 -24.589 1.00 46.00 75 ASN A C 1
ATOM 593 O O . ASN A 1 75 ? 17.140 0.677 -23.951 1.00 46.00 75 ASN A O 1
ATOM 597 N N . VAL A 1 76 ? 17.069 2.892 -24.252 1.00 50.53 76 VAL A N 1
ATOM 598 C CA . VAL A 1 76 ? 17.878 3.248 -23.073 1.00 50.53 76 VAL A CA 1
ATOM 599 C C . VAL A 1 76 ? 17.182 4.367 -22.307 1.00 50.53 76 VAL A C 1
ATOM 601 O O . VAL A 1 76 ? 17.257 5.536 -22.668 1.00 50.53 76 VAL A O 1
ATOM 604 N N . ILE A 1 77 ? 16.485 3.988 -21.238 1.00 53.06 77 ILE A N 1
ATOM 605 C CA . ILE A 1 77 ? 15.834 4.919 -20.318 1.00 53.06 77 ILE A CA 1
ATOM 606 C C . ILE A 1 77 ? 16.742 5.082 -19.098 1.00 53.06 77 ILE A C 1
ATOM 608 O O . ILE A 1 77 ? 16.674 4.276 -18.166 1.00 53.06 77 ILE A O 1
ATOM 612 N N . ASP A 1 78 ? 17.602 6.101 -19.117 1.00 49.12 78 ASP A N 1
ATOM 613 C CA . ASP A 1 78 ? 18.521 6.386 -18.006 1.00 49.12 78 ASP A CA 1
ATOM 614 C C . ASP A 1 78 ? 17.929 7.378 -16.985 1.00 49.12 7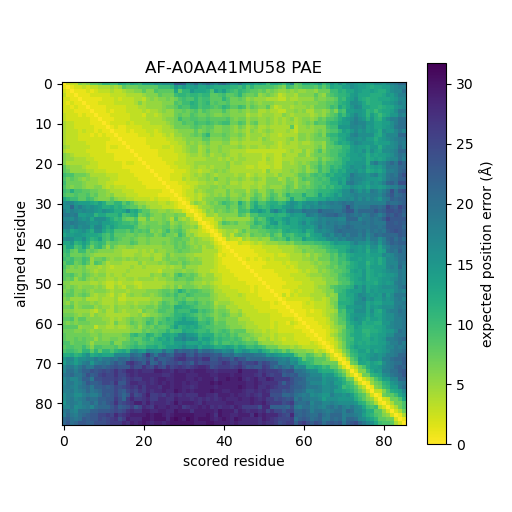8 ASP A C 1
ATOM 616 O O . ASP A 1 78 ? 18.272 7.310 -15.811 1.00 49.12 78 ASP A O 1
ATOM 620 N N . HIS A 1 79 ? 16.972 8.242 -17.360 1.00 48.91 79 HIS A N 1
ATOM 621 C CA . HIS A 1 79 ? 16.308 9.189 -16.443 1.00 48.91 79 HIS A CA 1
ATOM 622 C C . HIS A 1 79 ? 14.844 9.453 -16.849 1.00 48.91 79 HIS A C 1
ATOM 624 O O . HIS A 1 79 ? 14.591 10.141 -17.829 1.00 48.91 79 HIS A O 1
ATOM 630 N N . PHE A 1 80 ? 13.867 8.973 -16.065 1.00 51.72 80 PHE A N 1
ATOM 631 C CA . PHE A 1 80 ? 12.439 9.321 -16.243 1.00 51.72 80 PHE A CA 1
ATOM 632 C C . PHE A 1 80 ? 12.086 10.726 -15.709 1.00 51.72 80 PHE A C 1
ATOM 634 O O . PHE A 1 80 ? 11.014 11.241 -16.006 1.00 51.72 80 PHE A O 1
ATOM 641 N N . LEU A 1 81 ? 12.971 11.349 -14.917 1.00 47.00 81 LEU A N 1
ATOM 642 C CA . LEU A 1 81 ? 12.713 12.619 -14.221 1.00 47.00 81 LEU A CA 1
ATOM 643 C C . LEU A 1 81 ? 13.263 13.863 -14.953 1.00 47.00 81 LEU A C 1
ATOM 645 O O . LEU A 1 81 ? 13.021 14.980 -14.510 1.00 47.00 81 LEU A O 1
ATOM 649 N N . CYS A 1 82 ? 14.015 13.704 -16.048 1.00 48.06 82 CYS A N 1
ATOM 650 C CA . CYS A 1 82 ? 14.689 14.835 -16.706 1.00 48.06 82 CYS A CA 1
ATOM 651 C C . CYS A 1 82 ? 13.952 15.453 -17.904 1.00 48.06 82 CYS A C 1
ATOM 653 O O . CYS A 1 82 ? 14.435 16.455 -18.411 1.00 48.06 82 CYS A O 1
ATOM 655 N N . ASP A 1 83 ? 12.782 14.952 -18.311 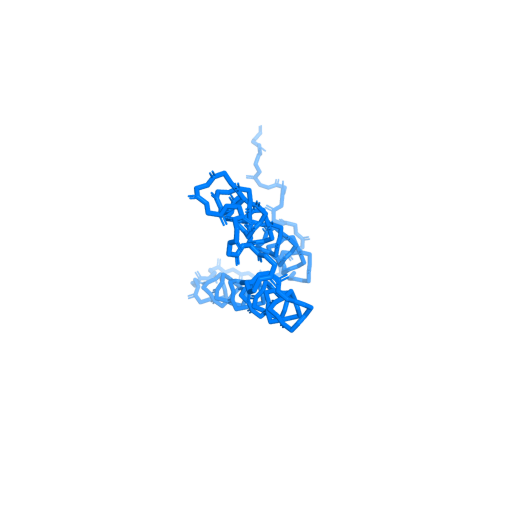1.00 48.03 83 ASP A N 1
ATOM 656 C CA . ASP A 1 83 ? 11.995 15.543 -19.415 1.00 48.03 83 ASP A CA 1
ATOM 657 C C . ASP A 1 83 ? 10.812 16.401 -18.931 1.00 48.03 83 ASP A C 1
ATOM 659 O O . ASP A 1 83 ? 9.794 16.542 -19.609 1.00 48.03 83 ASP A O 1
ATOM 663 N N . LEU A 1 84 ? 10.926 16.994 -17.736 1.00 46.25 84 LEU A N 1
ATOM 664 C CA . LEU A 1 84 ? 9.897 17.882 -17.192 1.00 46.25 84 LEU A CA 1
ATOM 665 C C . LEU A 1 84 ? 10.360 19.333 -17.007 1.00 46.25 84 LEU A C 1
ATOM 667 O O . LEU A 1 84 ? 9.967 19.962 -16.030 1.00 46.25 84 LEU A O 1
ATOM 671 N N . TYR A 1 85 ? 11.162 19.882 -17.928 1.00 32.91 85 TYR A N 1
ATOM 672 C CA . TYR A 1 85 ? 11.151 21.328 -18.209 1.00 32.91 85 TYR A CA 1
ATOM 673 C C . TYR A 1 85 ? 11.908 21.675 -19.513 1.00 32.91 85 TYR A C 1
ATOM 675 O O . TYR A 1 85 ? 13.020 21.177 -19.681 1.00 32.91 85 TYR A O 1
ATOM 683 N N . PRO A 1 86 ? 11.362 22.515 -20.417 1.00 54.66 86 PRO A N 1
ATOM 684 C CA . PRO A 1 86 ? 12.135 23.161 -21.483 1.00 54.66 86 PRO A CA 1
ATOM 685 C C . PRO A 1 86 ? 12.999 24.328 -20.981 1.00 54.66 86 PRO A C 1
ATOM 687 O O . PRO A 1 86 ? 12.510 25.120 -20.146 1.00 54.66 86 PRO A O 1
#

InterPro domains:
  IPR000276 G protein-coupled receptor, rhodopsin-like [PF00001] (4-84)
  IPR017452 GPCR, rhodopsin-like, 7TM [PS50262] (1-86)
  IPR050427 Human Olfactory Receptors [PTHR48002] (1-86)

pLDDT: mean 73.73, std 14.31, range [32.91, 89.06]

Secondary structure (DSSP, 8-state):
-HHHHHHHHHHHHHHHHHHHHHHHHHHHHH-HHHHHHHS-HHHHHHHHHHHHHHHHHHHHHHHHHHHHS---S-S--S-SSSSS--

Radius of gyration: 18.74 Å; Cα contacts (8 Å, |Δi|>4): 40; chains: 1; bounding box: 36×36×53 Å

Organism: Sciurus carolinensis (NCBI:txid30640)